Protein AF-A0A932LD27-F1 (afdb_monomer_lite)

Radius of gyration: 17.64 Å; chains: 1; bounding box: 53×22×50 Å

pLDDT: mean 73.58, std 20.47, range [30.72, 97.44]

Secondary structure (DSSP, 8-state):
-----S-------TT--TTS-TT-EEEEEEEPP--GGG-TT-SEEEEEEEE-SSTTS-EEEEEEESSSSSEEEEEEEEEE---B-S--EEEEETTTTEEEEEEEEEEE-PPTT---TTSS-PPPTTS----SSPEEEEEEEEEES-SS--

Sequence (150 aa):
MQDQGGEKLPRNTVLFRPDSPRSLMGDTPQIVEVPERDRRGYRYHLLYLGTGPDGGFRGIRLIGSKDGIHWDTASDTRLAAIGSDHHNTVAYDPQRDEYVMFLRSKHIYLAPGQKGATGEIELGPGGERLNTGQSRRGVSRMSSKELWTE

Structure (mmCIF, N/CA/C/O backbone):
data_AF-A0A932LD27-F1
#
_entry.id   AF-A0A932LD27-F1
#
loop_
_atom_site.group_PDB
_atom_site.id
_atom_site.type_symbol
_atom_site.label_atom_id
_atom_site.label_alt_id
_atom_site.label_comp_id
_atom_site.label_asym_id
_atom_site.label_entity_id
_atom_site.label_seq_id
_atom_site.pdbx_PDB_ins_code
_atom_site.Cartn_x
_atom_site.Cartn_y
_atom_site.Cartn_z
_atom_site.occupancy
_atom_site.B_iso_or_equiv
_atom_site.auth_seq_id
_atom_site.auth_comp_id
_atom_site.auth_asym_id
_atom_site.auth_atom_id
_atom_site.pdbx_PDB_model_num
ATOM 1 N N . MET A 1 1 ? 31.892 -0.619 -3.353 1.00 45.28 1 MET A N 1
ATOM 2 C CA . MET A 1 1 ? 32.573 -0.752 -2.051 1.00 45.28 1 MET A CA 1
ATOM 3 C C . MET A 1 1 ? 32.834 0.651 -1.541 1.00 45.28 1 MET A C 1
ATOM 5 O O . MET A 1 1 ? 33.517 1.386 -2.232 1.00 45.28 1 MET A O 1
ATOM 9 N N . GLN A 1 2 ? 32.232 1.032 -0.417 1.00 30.72 2 GLN A N 1
ATOM 10 C CA . GLN A 1 2 ? 32.778 2.040 0.491 1.00 30.72 2 GLN A CA 1
ATOM 11 C C . GLN A 1 2 ? 32.364 1.603 1.891 1.00 30.72 2 GLN A C 1
ATOM 13 O O . GLN A 1 2 ? 31.179 1.458 2.195 1.00 30.72 2 GLN A O 1
ATOM 18 N N . ASP A 1 3 ? 33.400 1.246 2.631 1.00 45.59 3 ASP A N 1
ATOM 19 C CA . ASP A 1 3 ? 33.411 0.775 3.998 1.00 45.59 3 ASP A CA 1
ATOM 20 C C . ASP A 1 3 ? 33.564 2.014 4.882 1.00 45.59 3 ASP A C 1
ATOM 22 O O . ASP A 1 3 ? 34.474 2.818 4.673 1.00 45.59 3 ASP A O 1
ATOM 26 N N . GLN A 1 4 ? 32.632 2.214 5.805 1.00 42.34 4 GLN A N 1
ATOM 27 C CA . GLN A 1 4 ? 32.781 3.188 6.877 1.00 42.34 4 GLN A CA 1
ATOM 28 C C . GLN A 1 4 ? 32.493 2.458 8.187 1.00 42.34 4 GLN A C 1
ATOM 30 O O . GLN A 1 4 ? 31.355 2.377 8.634 1.00 42.34 4 GLN A O 1
ATOM 35 N N . GLY A 1 5 ? 33.554 1.902 8.772 1.00 43.31 5 GLY A N 1
ATOM 36 C CA . GLY A 1 5 ? 33.745 1.952 10.219 1.00 43.31 5 GLY A CA 1
ATOM 37 C C . GLY A 1 5 ? 32.920 1.015 11.095 1.00 43.31 5 GLY A C 1
ATOM 38 O O . GLY A 1 5 ? 32.619 1.411 12.210 1.00 43.31 5 GLY A O 1
ATOM 39 N N . GLY A 1 6 ? 32.588 -0.204 10.657 1.00 48.94 6 GLY A N 1
ATOM 40 C CA . GLY A 1 6 ? 32.241 -1.316 11.565 1.00 48.94 6 GLY A CA 1
ATOM 41 C C . GLY A 1 6 ? 30.960 -1.195 12.412 1.00 48.94 6 GLY A C 1
ATOM 42 O O . GLY A 1 6 ? 30.501 -2.203 12.944 1.00 48.94 6 GLY A O 1
ATOM 43 N N . GLU A 1 7 ? 30.325 -0.029 12.494 1.00 39.12 7 GLU A N 1
ATOM 44 C CA . GLU A 1 7 ? 29.000 0.143 13.078 1.00 39.12 7 GLU A CA 1
ATOM 45 C C . GLU A 1 7 ? 27.930 -0.019 11.998 1.00 39.12 7 GLU A C 1
ATOM 47 O O . GLU A 1 7 ? 27.845 0.738 11.026 1.00 39.12 7 GLU A O 1
ATOM 52 N N . LYS A 1 8 ? 27.057 -1.016 12.178 1.00 44.84 8 LYS A N 1
ATOM 53 C CA . LYS A 1 8 ? 25.801 -1.099 11.430 1.00 44.84 8 LYS A CA 1
ATOM 54 C C . LYS A 1 8 ? 24.886 0.028 11.904 1.00 44.84 8 LYS A C 1
ATOM 56 O O . LYS A 1 8 ? 24.067 -0.167 12.795 1.00 44.84 8 LYS A O 1
ATOM 61 N N . LEU A 1 9 ? 25.014 1.201 11.291 1.00 38.50 9 LEU A N 1
ATOM 62 C CA . LEU A 1 9 ? 24.031 2.265 11.456 1.00 38.50 9 LEU A CA 1
ATOM 63 C C . LEU A 1 9 ? 22.662 1.754 10.969 1.00 38.50 9 LEU A C 1
ATOM 65 O O . LEU A 1 9 ? 22.583 1.235 9.846 1.00 38.50 9 LEU A O 1
ATOM 69 N N . PRO A 1 10 ? 21.582 1.890 11.760 1.00 36.53 10 PRO A N 1
ATOM 70 C CA . PRO A 1 10 ? 20.244 1.555 11.305 1.00 36.53 10 PRO A CA 1
ATOM 71 C C . PRO A 1 10 ? 19.867 2.526 10.187 1.00 36.53 10 PRO A C 1
ATOM 73 O O . PRO A 1 10 ? 19.602 3.708 10.404 1.00 36.53 10 PRO A O 1
ATOM 76 N N . ARG A 1 11 ? 19.890 2.035 8.949 1.00 41.88 11 ARG A N 1
ATOM 77 C CA . ARG A 1 11 ? 19.375 2.790 7.811 1.00 41.88 11 ARG A CA 1
ATOM 78 C C . ARG A 1 11 ? 17.863 2.679 7.861 1.00 41.88 11 ARG A C 1
ATOM 80 O O . ARG A 1 11 ? 17.315 1.604 7.651 1.00 41.88 11 ARG A O 1
ATOM 87 N N . ASN A 1 12 ? 17.216 3.797 8.163 1.00 42.94 12 ASN A N 1
ATOM 88 C CA . ASN A 1 12 ? 15.773 3.918 8.343 1.00 42.94 12 ASN A CA 1
ATOM 89 C C . ASN A 1 12 ? 15.032 3.928 6.989 1.00 42.94 12 ASN A C 1
ATOM 91 O O . ASN A 1 12 ? 14.218 4.802 6.701 1.00 42.94 12 ASN A O 1
ATOM 95 N N . THR A 1 13 ? 15.395 3.002 6.101 1.00 52.69 13 THR A N 1
ATOM 96 C CA . THR A 1 13 ? 14.758 2.814 4.801 1.00 52.69 13 THR A CA 1
ATOM 97 C C . THR A 1 13 ? 14.040 1.478 4.845 1.00 52.69 13 THR A C 1
ATOM 99 O O . THR A 1 13 ? 14.644 0.448 5.123 1.00 52.69 13 THR A O 1
ATOM 102 N N . VAL A 1 14 ? 12.742 1.533 4.571 1.00 55.88 14 VAL A N 1
ATOM 103 C CA . VAL A 1 14 ? 11.686 0.534 4.813 1.00 55.88 14 VAL A CA 1
ATOM 104 C C . VAL A 1 14 ? 12.013 -0.886 4.326 1.00 55.88 14 VAL A C 1
ATOM 106 O O . VAL A 1 14 ? 11.392 -1.844 4.769 1.00 55.88 14 VAL A O 1
ATOM 109 N N . LEU A 1 15 ? 13.004 -1.063 3.450 1.00 59.75 15 LEU A N 1
ATOM 110 C CA . LEU A 1 15 ? 13.322 -2.342 2.822 1.00 59.75 15 LEU A CA 1
ATOM 111 C C . LEU A 1 15 ? 14.826 -2.551 2.652 1.00 59.75 15 LEU A C 1
ATOM 113 O O . LEU A 1 15 ? 15.334 -2.652 1.540 1.00 59.75 15 LEU A O 1
ATOM 117 N N . PHE A 1 16 ? 15.551 -2.684 3.757 1.00 53.00 16 PHE A N 1
ATOM 118 C CA . PHE A 1 16 ? 16.718 -3.561 3.746 1.00 53.00 16 PHE A CA 1
ATOM 119 C C . PHE A 1 16 ? 16.341 -4.860 4.454 1.00 53.00 16 PHE A C 1
ATOM 121 O O . PHE A 1 16 ? 16.382 -4.933 5.681 1.00 53.00 16 PHE A O 1
ATOM 128 N N . ARG A 1 17 ? 15.959 -5.891 3.690 1.00 57.38 17 ARG A N 1
ATOM 129 C CA . ARG A 1 17 ? 15.960 -7.253 4.236 1.00 57.38 17 ARG A CA 1
ATOM 130 C C . ARG A 1 17 ? 17.391 -7.792 4.109 1.00 57.38 17 ARG A C 1
ATOM 132 O O . ARG A 1 17 ? 17.994 -7.579 3.057 1.00 57.38 17 ARG A O 1
ATOM 139 N N . PRO A 1 18 ? 17.969 -8.437 5.135 1.00 50.03 18 PRO A N 1
ATOM 140 C CA . PRO A 1 18 ? 19.343 -8.949 5.075 1.00 50.03 18 PRO A CA 1
ATOM 141 C C . PRO A 1 18 ? 19.609 -9.900 3.897 1.00 50.03 18 PRO A C 1
ATOM 143 O O . PRO A 1 18 ? 20.743 -10.006 3.436 1.00 50.03 18 PRO A O 1
ATOM 146 N N . ASP A 1 19 ? 18.561 -10.572 3.430 1.00 55.19 19 ASP A N 1
ATOM 147 C CA . ASP A 1 19 ? 18.500 -11.508 2.307 1.00 55.19 19 ASP A CA 1
ATOM 148 C C . ASP A 1 19 ? 18.066 -10.858 0.980 1.00 55.19 19 ASP A C 1
ATOM 150 O O . ASP A 1 19 ? 18.247 -11.447 -0.086 1.00 55.19 19 ASP A O 1
ATOM 154 N N . SER A 1 20 ? 17.528 -9.636 1.013 1.00 55.12 20 SER A N 1
ATOM 155 C CA . SER A 1 20 ? 17.117 -8.923 -0.194 1.00 55.12 20 SER A CA 1
ATOM 156 C C . SER A 1 20 ? 18.336 -8.404 -0.959 1.00 55.12 20 SER A C 1
ATOM 158 O O . SER A 1 20 ? 19.202 -7.742 -0.374 1.00 55.12 20 SER A O 1
ATOM 160 N N . PRO A 1 21 ? 18.407 -8.608 -2.288 1.00 57.59 21 PRO A N 1
ATOM 161 C CA . PRO A 1 21 ? 19.443 -7.974 -3.085 1.00 57.59 21 PRO A CA 1
ATOM 162 C C . PRO A 1 21 ? 19.345 -6.452 -2.926 1.00 57.59 21 PRO A C 1
ATOM 164 O O . PRO A 1 21 ? 18.251 -5.890 -2.900 1.00 57.59 21 PRO A O 1
ATOM 167 N N . ARG A 1 22 ? 20.500 -5.770 -2.855 1.00 57.34 22 ARG A N 1
ATOM 168 C CA . ARG A 1 22 ? 20.608 -4.298 -2.695 1.00 57.34 22 ARG A CA 1
ATOM 169 C C . ARG A 1 22 ? 19.779 -3.485 -3.693 1.00 57.34 22 ARG A C 1
ATOM 171 O O . ARG A 1 22 ? 19.589 -2.294 -3.493 1.00 57.34 22 ARG A O 1
ATOM 178 N N . SER A 1 23 ? 19.369 -4.110 -4.788 1.00 55.09 23 SER A N 1
ATOM 179 C CA . SER A 1 23 ? 18.559 -3.526 -5.844 1.00 55.09 23 SER A CA 1
ATOM 180 C C . SER A 1 23 ? 17.069 -3.427 -5.509 1.00 55.09 23 SER A C 1
ATOM 182 O O . SER A 1 23 ? 16.333 -2.874 -6.319 1.00 55.09 23 SER A O 1
ATOM 184 N N . LEU A 1 24 ? 16.611 -3.991 -4.385 1.00 63.62 24 LEU A N 1
ATOM 185 C CA . LEU A 1 24 ? 15.249 -3.792 -3.897 1.00 63.62 24 LEU A CA 1
ATOM 186 C C . LEU A 1 24 ? 15.172 -2.494 -3.099 1.00 63.62 24 LEU A C 1
ATOM 188 O O . LEU A 1 24 ? 15.895 -2.330 -2.118 1.00 63.62 24 LEU A O 1
ATOM 192 N N . MET A 1 25 ? 14.300 -1.580 -3.514 1.00 67.31 25 MET A N 1
ATOM 193 C CA . MET A 1 25 ? 14.086 -0.312 -2.817 1.00 67.31 25 MET A CA 1
ATOM 194 C C . MET A 1 25 ? 12.595 -0.085 -2.578 1.00 67.31 25 MET A C 1
ATOM 196 O O . MET A 1 25 ? 11.755 -0.477 -3.390 1.00 67.31 25 MET A O 1
ATOM 200 N N . GLY A 1 26 ? 12.286 0.527 -1.436 1.00 73.31 26 GLY A N 1
ATOM 201 C CA . GLY A 1 26 ? 10.965 1.058 -1.130 1.00 73.31 26 GLY A CA 1
ATOM 202 C C . GLY A 1 26 ? 10.980 2.567 -1.300 1.00 73.31 26 GLY A C 1
ATOM 203 O O . GLY A 1 26 ? 11.700 3.245 -0.569 1.00 73.31 26 GLY A O 1
ATOM 204 N N . ASP A 1 27 ? 10.191 3.073 -2.240 1.00 79.88 27 ASP A N 1
ATOM 205 C CA . ASP A 1 27 ? 10.041 4.503 -2.505 1.00 79.88 27 ASP A CA 1
ATOM 206 C C . ASP A 1 27 ? 8.632 4.990 -2.157 1.00 79.88 27 ASP A C 1
ATOM 208 O O . ASP A 1 27 ? 7.718 4.208 -1.904 1.00 79.88 27 ASP A O 1
ATOM 212 N N . THR A 1 28 ? 8.447 6.310 -2.156 1.00 86.00 28 THR A N 1
ATOM 213 C CA . THR A 1 28 ? 7.135 6.962 -1.997 1.00 86.00 28 THR A CA 1
ATOM 214 C C . THR A 1 28 ? 6.337 6.497 -0.765 1.00 86.00 28 THR A C 1
ATOM 216 O O . THR A 1 28 ? 5.214 6.018 -0.923 1.00 86.00 28 THR A O 1
ATOM 219 N N . PRO A 1 29 ? 6.904 6.603 0.451 1.00 89.94 29 PRO A N 1
ATOM 220 C CA . 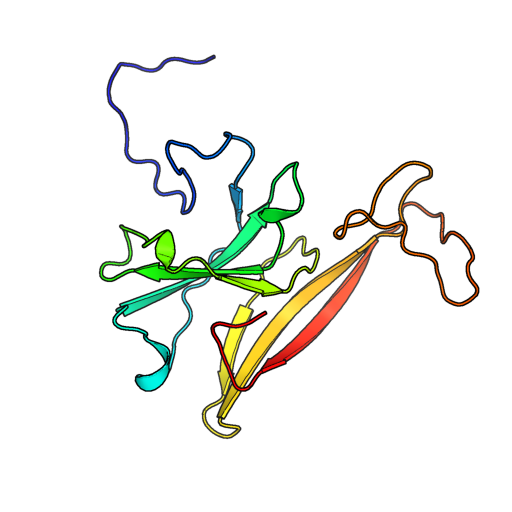PRO A 1 29 ? 6.255 6.124 1.666 1.00 89.94 29 PRO A CA 1
ATOM 221 C C . PRO A 1 29 ? 5.042 6.981 2.048 1.00 89.94 29 PRO A C 1
ATOM 223 O O . PRO A 1 29 ? 5.155 8.205 2.119 1.00 89.94 29 PRO A O 1
ATOM 226 N N . GLN A 1 30 ? 3.923 6.348 2.390 1.00 93.25 30 GLN A N 1
ATOM 227 C CA . GLN A 1 30 ? 2.754 6.999 2.985 1.00 93.25 30 GLN A CA 1
ATOM 228 C C . GLN A 1 30 ? 2.218 6.142 4.137 1.00 93.25 30 GLN A C 1
ATOM 230 O O . GLN A 1 30 ? 1.931 4.963 3.948 1.00 93.25 30 GLN A O 1
ATOM 235 N N . ILE A 1 31 ? 2.048 6.727 5.327 1.00 94.94 31 ILE A N 1
ATOM 236 C CA . ILE A 1 31 ? 1.285 6.070 6.396 1.00 94.94 31 ILE A CA 1
ATOM 237 C C . ILE A 1 31 ? -0.200 6.113 6.034 1.00 94.94 31 ILE A C 1
ATOM 239 O O . ILE A 1 31 ? -0.734 7.178 5.723 1.00 94.94 31 ILE A O 1
ATOM 243 N N . VAL A 1 32 ? -0.851 4.955 6.068 1.00 95.69 32 VAL A N 1
ATOM 244 C CA . VAL A 1 32 ? -2.267 4.781 5.747 1.00 95.69 32 VAL A CA 1
ATOM 245 C C . VAL A 1 32 ? -3.049 4.633 7.042 1.00 95.69 32 VAL A C 1
ATOM 247 O O . VAL A 1 32 ? -2.755 3.769 7.867 1.00 95.69 32 VAL A O 1
ATOM 250 N N . GLU A 1 33 ? -4.069 5.465 7.216 1.00 95.31 33 GLU A N 1
ATOM 251 C CA . GLU A 1 33 ? -5.044 5.274 8.283 1.00 95.31 33 GLU A CA 1
ATOM 252 C C . GLU A 1 33 ? -6.046 4.199 7.870 1.00 95.31 33 GLU A C 1
ATOM 254 O O . GLU A 1 33 ? -6.642 4.261 6.791 1.00 95.31 33 GLU A O 1
ATOM 259 N N . VAL A 1 34 ? -6.223 3.200 8.733 1.00 95.88 34 VAL A N 1
ATOM 260 C CA . VAL A 1 34 ? -7.094 2.056 8.466 1.00 95.88 34 VAL A CA 1
ATOM 261 C C . VAL A 1 34 ? -8.115 1.881 9.597 1.00 95.88 34 VAL A C 1
ATOM 263 O O . VAL A 1 34 ? -7.774 2.090 10.771 1.00 95.88 34 VAL A O 1
ATOM 266 N N . PRO A 1 35 ? -9.363 1.485 9.283 1.00 96.56 35 PRO A N 1
ATOM 267 C CA . PRO A 1 35 ? -10.345 1.107 10.293 1.00 96.56 35 PRO A CA 1
ATOM 268 C C . PRO A 1 35 ? -9.862 -0.105 11.104 1.00 96.56 35 PRO A C 1
ATOM 270 O O . PRO A 1 35 ? -9.063 -0.914 10.635 1.00 96.56 35 PRO A O 1
ATOM 273 N N . GLU A 1 36 ? -10.376 -0.247 12.330 1.00 95.50 36 GLU A N 1
ATOM 274 C CA . GLU A 1 36 ? -9.917 -1.252 13.306 1.00 95.50 36 GLU A CA 1
ATOM 275 C C . GLU A 1 36 ? -9.871 -2.677 12.732 1.00 95.50 36 GLU A C 1
ATOM 277 O O . GLU A 1 36 ? -8.892 -3.396 12.921 1.00 95.50 36 GLU A O 1
ATOM 282 N N . ARG A 1 37 ? -10.906 -3.058 11.973 1.00 95.56 37 ARG A N 1
ATOM 283 C CA . ARG A 1 37 ? -11.055 -4.394 11.371 1.00 95.56 37 ARG A CA 1
ATOM 284 C C . ARG A 1 37 ? -9.916 -4.763 10.411 1.00 95.56 37 ARG A C 1
ATOM 286 O O . ARG A 1 37 ? -9.581 -5.935 10.290 1.00 95.56 37 ARG A O 1
ATOM 293 N N . ASP A 1 38 ? -9.290 -3.767 9.786 1.00 96.69 38 ASP A N 1
ATOM 294 C CA . ASP A 1 38 ? -8.267 -3.950 8.753 1.00 96.69 38 ASP A CA 1
ATOM 295 C C . ASP A 1 38 ? -6.844 -3.760 9.302 1.00 96.69 38 ASP A C 1
ATOM 297 O O . ASP A 1 38 ? -5.856 -3.903 8.577 1.00 96.69 38 ASP A O 1
ATOM 301 N N . ARG A 1 39 ? -6.696 -3.500 10.611 1.00 96.06 39 ARG A N 1
ATOM 302 C CA . ARG A 1 39 ? -5.384 -3.291 11.239 1.00 96.06 39 ARG A CA 1
ATOM 303 C C . ARG A 1 39 ? -4.500 -4.530 11.251 1.00 96.06 39 ARG A C 1
ATOM 305 O O . ARG A 1 39 ? -3.282 -4.380 11.276 1.00 96.06 39 ARG A O 1
ATOM 312 N N . ARG A 1 40 ? -5.083 -5.737 11.272 1.00 96.00 40 ARG A N 1
ATOM 313 C CA . ARG A 1 40 ? -4.366 -7.022 11.440 1.00 96.00 40 ARG A CA 1
ATOM 314 C C . ARG A 1 40 ? -3.407 -7.045 12.650 1.00 96.00 40 ARG A C 1
ATOM 316 O O . ARG A 1 40 ? -2.395 -7.734 12.638 1.00 96.00 40 ARG A O 1
ATOM 323 N N . GLY A 1 41 ? -3.716 -6.284 13.705 1.00 96.62 41 GLY A N 1
ATOM 324 C CA . GLY A 1 41 ? -2.874 -6.171 14.905 1.00 96.62 41 GLY A CA 1
ATOM 325 C C . GLY A 1 41 ? -1.680 -5.210 14.786 1.00 96.62 41 GLY A C 1
ATOM 326 O O . GLY A 1 41 ? -0.864 -5.145 15.709 1.00 96.62 41 GLY A O 1
ATOM 327 N N . TYR A 1 42 ? -1.576 -4.456 13.689 1.00 97.44 42 TYR A N 1
ATOM 328 C CA . TYR A 1 42 ? -0.579 -3.402 13.500 1.00 97.44 42 TYR A CA 1
ATOM 329 C C . TYR A 1 42 ? -1.154 -2.025 13.841 1.00 97.44 42 TYR A C 1
ATOM 331 O O . TYR A 1 42 ? -2.345 -1.766 13.667 1.00 97.44 42 TYR A O 1
ATOM 339 N N . ARG A 1 43 ? -0.288 -1.130 14.325 1.00 96.81 43 ARG A N 1
ATOM 340 C CA . ARG A 1 43 ? -0.634 0.270 14.614 1.00 96.81 43 ARG A CA 1
ATOM 341 C C . ARG A 1 43 ? -0.383 1.175 13.411 1.00 96.81 43 ARG A C 1
ATOM 343 O O . ARG A 1 43 ? -1.091 2.159 13.236 1.00 96.81 43 ARG A O 1
ATOM 350 N N . TYR A 1 44 ? 0.636 0.847 12.627 1.00 96.38 44 TYR A N 1
ATOM 351 C CA . TYR A 1 44 ? 1.082 1.616 11.479 1.00 96.38 44 TYR A CA 1
ATOM 352 C C . TYR A 1 44 ? 1.037 0.747 10.231 1.00 96.38 44 TYR A C 1
ATOM 354 O O . TYR A 1 44 ? 1.463 -0.410 10.253 1.00 96.38 44 TYR A O 1
ATOM 362 N N . HIS A 1 45 ? 0.574 1.343 9.141 1.00 96.19 45 HIS A N 1
ATOM 363 C CA . HIS A 1 45 ? 0.455 0.717 7.832 1.00 96.19 45 HIS A CA 1
ATOM 364 C C . HIS A 1 45 ? 1.163 1.620 6.851 1.00 96.19 45 HIS A C 1
ATOM 366 O O . HIS A 1 45 ? 0.814 2.791 6.738 1.00 96.19 45 HIS A O 1
ATOM 372 N N . LEU A 1 46 ? 2.177 1.105 6.177 1.00 94.00 46 LEU A N 1
ATOM 373 C CA . LEU A 1 46 ? 2.972 1.895 5.260 1.00 94.00 46 LEU A CA 1
ATOM 374 C C . LEU A 1 46 ? 2.761 1.417 3.837 1.00 94.00 46 LEU A C 1
ATOM 376 O O . LEU A 1 46 ? 3.108 0.288 3.492 1.00 94.00 46 LEU A O 1
ATOM 380 N N . LEU A 1 47 ? 2.227 2.315 3.021 1.00 93.38 47 LEU A N 1
ATOM 381 C CA . LEU A 1 47 ? 2.206 2.195 1.578 1.00 93.38 47 LEU A CA 1
ATOM 382 C C . LEU A 1 47 ? 3.567 2.609 1.027 1.00 93.38 47 LEU A C 1
ATOM 384 O O . LEU A 1 47 ? 4.123 3.624 1.450 1.00 93.38 47 LEU A O 1
ATOM 388 N N . TYR A 1 48 ? 4.088 1.860 0.066 1.00 89.75 48 TYR A N 1
ATOM 389 C CA . TYR A 1 48 ? 5.312 2.218 -0.638 1.00 89.75 48 TYR A CA 1
ATOM 390 C C . TYR A 1 48 ? 5.345 1.581 -2.038 1.00 89.75 48 TYR A C 1
ATOM 392 O O . TYR A 1 48 ? 4.597 0.651 -2.346 1.00 89.75 48 TYR A O 1
ATOM 400 N N . LEU A 1 49 ? 6.217 2.084 -2.908 1.00 86.50 49 LEU A N 1
ATOM 401 C CA . LEU A 1 49 ? 6.498 1.516 -4.224 1.00 86.50 49 LEU A CA 1
ATOM 402 C C . LEU A 1 49 ? 7.704 0.581 -4.120 1.00 86.50 49 LEU A C 1
ATOM 404 O O . LEU A 1 49 ? 8.814 1.028 -3.831 1.00 86.50 49 LEU A O 1
ATOM 408 N N . GLY A 1 50 ? 7.494 -0.707 -4.382 1.00 83.31 50 GLY A N 1
ATOM 409 C CA . GLY A 1 50 ? 8.575 -1.672 -4.541 1.00 83.31 50 GLY A CA 1
ATOM 410 C C . GLY A 1 50 ? 9.228 -1.522 -5.912 1.00 83.31 50 GLY A C 1
ATOM 411 O O . GLY A 1 50 ? 8.563 -1.642 -6.947 1.00 83.31 50 GLY A O 1
ATOM 412 N N . THR A 1 51 ? 10.539 -1.293 -5.936 1.00 74.19 51 THR A N 1
ATOM 413 C CA . THR A 1 51 ? 11.353 -1.293 -7.159 1.00 74.19 51 THR A CA 1
ATOM 414 C C . THR A 1 51 ? 12.418 -2.386 -7.080 1.00 74.19 51 THR A C 1
ATOM 416 O O . THR A 1 51 ? 12.887 -2.737 -6.001 1.00 74.19 51 THR A O 1
ATOM 419 N N . GLY A 1 52 ? 12.750 -2.998 -8.218 1.00 66.81 52 GLY A N 1
ATOM 420 C CA . GLY A 1 52 ? 13.690 -4.120 -8.280 1.00 66.81 52 GLY A CA 1
ATOM 421 C C . GLY A 1 52 ? 13.925 -4.617 -9.709 1.00 66.81 52 GLY A C 1
ATOM 422 O O . GLY A 1 52 ? 13.138 -4.286 -10.601 1.00 66.81 52 GLY A O 1
ATOM 423 N N . PRO A 1 53 ? 15.005 -5.369 -9.973 1.00 55.56 53 PRO A N 1
ATOM 424 C CA . PRO A 1 53 ? 15.313 -5.891 -11.304 1.00 55.56 53 PRO A CA 1
ATOM 425 C C . PRO A 1 53 ? 14.365 -7.032 -11.702 1.00 55.56 53 PRO A C 1
ATOM 427 O O . PRO A 1 53 ? 13.953 -7.088 -12.859 1.00 55.56 53 PRO A O 1
ATOM 430 N N . ASP A 1 54 ? 13.933 -7.842 -10.731 1.00 58.53 54 ASP A N 1
ATOM 431 C CA . ASP A 1 54 ? 13.075 -9.009 -10.937 1.00 58.53 54 ASP A CA 1
ATOM 432 C C . ASP A 1 54 ? 11.624 -8.693 -10.536 1.00 58.53 54 ASP A C 1
ATOM 434 O O . ASP A 1 54 ? 11.353 -8.125 -9.474 1.00 58.53 54 ASP A O 1
ATOM 438 N N . GLY A 1 55 ? 10.667 -9.024 -11.406 1.00 57.59 55 GLY A N 1
ATOM 439 C CA . GLY A 1 55 ? 9.280 -8.539 -11.339 1.00 57.59 55 GLY A CA 1
ATOM 440 C C . GLY A 1 55 ? 8.483 -8.903 -10.077 1.00 57.59 55 GLY A C 1
ATOM 441 O O . GLY A 1 55 ? 7.470 -8.264 -9.810 1.00 57.59 55 GLY A O 1
ATOM 442 N N . GLY A 1 56 ? 8.931 -9.869 -9.267 1.00 67.19 56 GLY A N 1
ATOM 443 C CA . GLY A 1 56 ? 8.194 -10.338 -8.083 1.00 67.19 56 GLY A CA 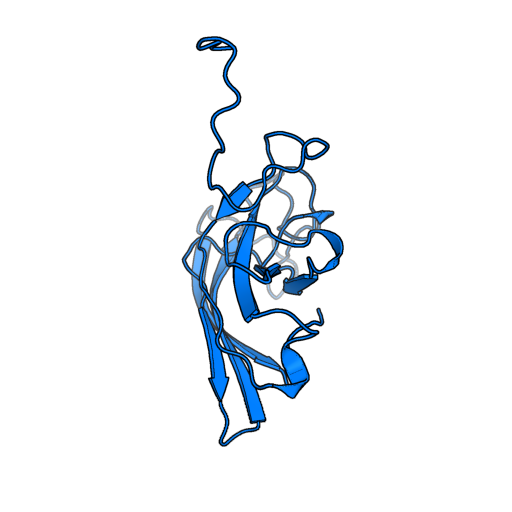1
ATOM 444 C C . GLY A 1 56 ? 8.053 -9.300 -6.961 1.00 67.19 56 GLY A C 1
ATOM 445 O O . GLY A 1 56 ? 7.051 -9.286 -6.247 1.00 67.19 56 GLY A O 1
ATOM 446 N N . PHE A 1 57 ? 9.020 -8.388 -6.822 1.00 74.00 57 PHE A N 1
ATOM 447 C CA . PHE A 1 57 ? 8.969 -7.338 -5.797 1.00 74.00 57 PHE A CA 1
ATOM 448 C C . PHE A 1 57 ? 8.319 -6.037 -6.283 1.00 74.00 57 PHE A C 1
ATOM 450 O O . PHE A 1 57 ? 7.948 -5.189 -5.473 1.00 74.00 57 PHE A O 1
ATOM 457 N N . ARG A 1 58 ? 8.155 -5.872 -7.599 1.00 78.69 58 ARG A N 1
ATOM 458 C CA . ARG A 1 58 ? 7.633 -4.635 -8.186 1.00 78.69 58 ARG A CA 1
ATOM 459 C C . ARG A 1 58 ? 6.158 -4.420 -7.863 1.00 78.69 58 ARG A C 1
ATOM 461 O O . ARG A 1 58 ? 5.378 -5.372 -7.837 1.00 78.69 58 ARG A O 1
ATOM 468 N N . GLY A 1 59 ? 5.788 -3.153 -7.706 1.00 83.75 59 GLY A N 1
ATOM 469 C CA . GLY A 1 59 ? 4.399 -2.711 -7.586 1.00 83.75 59 GLY A CA 1
ATOM 470 C C . GLY A 1 59 ? 4.152 -1.853 -6.354 1.00 83.75 59 GLY A C 1
ATOM 471 O O . GLY A 1 59 ? 5.071 -1.549 -5.593 1.00 83.75 59 GLY A O 1
ATOM 472 N N . ILE A 1 60 ? 2.896 -1.461 -6.167 1.00 89.06 60 ILE A N 1
ATOM 473 C CA . ILE A 1 60 ? 2.446 -0.758 -4.965 1.00 89.06 60 ILE A CA 1
ATOM 474 C C . ILE A 1 60 ? 2.256 -1.785 -3.857 1.00 89.06 60 ILE A C 1
ATOM 476 O O . ILE A 1 60 ? 1.624 -2.820 -4.078 1.00 89.06 60 ILE A O 1
ATOM 480 N N . ARG A 1 61 ? 2.823 -1.525 -2.683 1.00 91.38 61 ARG A N 1
ATOM 481 C CA . ARG A 1 61 ? 2.886 -2.483 -1.578 1.00 91.38 61 ARG A CA 1
ATOM 482 C C . ARG A 1 61 ? 2.473 -1.843 -0.265 1.00 91.38 61 ARG A C 1
ATOM 484 O O . ARG A 1 61 ? 2.578 -0.629 -0.102 1.00 91.38 61 ARG A O 1
ATOM 491 N N . LEU A 1 62 ? 2.031 -2.686 0.657 1.00 93.75 62 LEU A N 1
ATOM 492 C CA . LEU A 1 62 ? 1.628 -2.329 2.008 1.00 93.75 62 LEU A CA 1
ATOM 493 C C . LEU A 1 62 ? 2.338 -3.231 3.015 1.00 93.75 62 LEU A C 1
ATOM 495 O O . LEU A 1 62 ? 2.447 -4.439 2.800 1.00 93.75 62 LEU A O 1
ATOM 499 N N . ILE A 1 63 ? 2.801 -2.653 4.120 1.00 93.06 63 ILE A N 1
ATOM 500 C CA . ILE A 1 63 ? 3.453 -3.385 5.209 1.00 93.06 63 ILE A CA 1
ATOM 501 C C . ILE A 1 63 ? 3.029 -2.831 6.573 1.00 93.06 63 ILE A C 1
ATOM 503 O O . ILE A 1 63 ? 2.792 -1.631 6.723 1.00 93.06 63 ILE A O 1
ATOM 507 N N . GLY A 1 64 ? 2.899 -3.711 7.566 1.00 94.50 64 GLY A N 1
ATOM 508 C CA . GLY A 1 64 ? 2.470 -3.385 8.924 1.00 94.50 64 GLY A CA 1
ATOM 509 C C . GLY A 1 64 ? 3.628 -3.200 9.908 1.00 94.50 64 GLY A C 1
ATOM 510 O O . GLY A 1 64 ? 4.669 -3.850 9.810 1.00 94.50 64 GLY A O 1
ATOM 511 N N . SER A 1 65 ? 3.434 -2.328 10.897 1.00 94.12 65 SER A N 1
ATOM 512 C CA . SER A 1 65 ? 4.324 -2.154 12.049 1.00 94.12 65 SER A CA 1
ATOM 513 C C . SER A 1 65 ? 3.535 -1.859 13.326 1.00 94.12 65 SER A C 1
ATOM 515 O O . SER A 1 65 ? 2.455 -1.264 13.308 1.00 94.12 65 SER A O 1
ATOM 517 N N . LYS A 1 66 ? 4.076 -2.276 14.474 1.00 95.62 66 LYS A N 1
ATOM 518 C CA . LYS A 1 66 ? 3.513 -1.952 15.796 1.00 95.62 66 LYS A CA 1
ATOM 519 C C . LYS A 1 66 ? 4.042 -0.628 16.357 1.00 95.62 66 LYS A C 1
ATOM 521 O O . LYS A 1 66 ? 3.341 0.011 17.138 1.00 95.62 66 LYS A O 1
ATOM 526 N N . ASP A 1 67 ? 5.238 -0.208 15.951 1.00 92.75 67 ASP A N 1
ATOM 527 C CA . ASP A 1 67 ? 5.959 0.939 16.521 1.00 92.75 67 ASP A CA 1
ATOM 528 C C . ASP A 1 67 ? 6.381 2.000 15.489 1.00 92.75 67 ASP A C 1
ATOM 530 O O . ASP A 1 6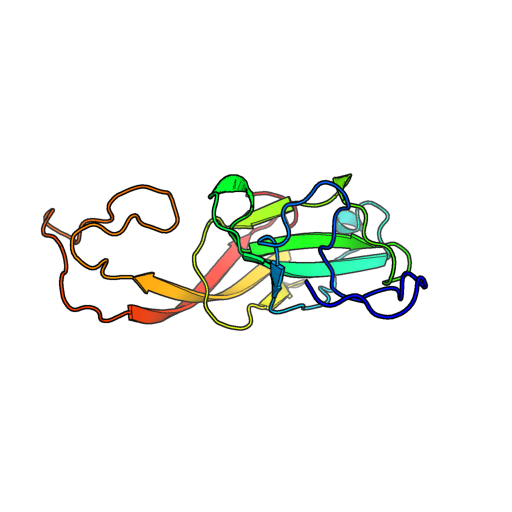7 ? 6.846 3.070 15.873 1.00 92.75 67 ASP A O 1
ATOM 534 N N . GLY A 1 68 ? 6.184 1.734 14.195 1.00 88.50 68 GLY A N 1
ATOM 535 C CA . GLY A 1 68 ? 6.526 2.640 13.098 1.00 88.50 68 GLY A CA 1
ATOM 536 C C . GLY A 1 68 ? 8.010 2.622 12.721 1.00 88.50 68 GLY A C 1
ATOM 537 O O . GLY A 1 68 ? 8.425 3.410 11.874 1.00 88.50 68 GLY A O 1
ATOM 538 N N . ILE A 1 69 ? 8.803 1.738 13.333 1.00 84.88 69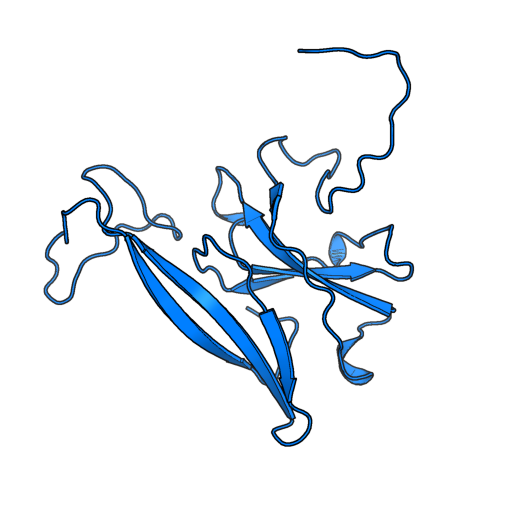 ILE A N 1
ATOM 539 C CA . ILE A 1 69 ? 10.248 1.599 13.107 1.00 84.88 69 ILE A CA 1
ATOM 540 C C . ILE A 1 69 ? 10.554 0.192 12.584 1.00 84.88 69 ILE A C 1
ATOM 542 O O . ILE A 1 69 ? 11.243 0.039 11.575 1.00 84.88 69 ILE A O 1
ATOM 546 N N . HIS A 1 70 ? 10.009 -0.837 13.234 1.00 83.69 70 HIS A N 1
ATOM 547 C CA . HIS A 1 70 ? 10.193 -2.235 12.862 1.00 83.69 70 HIS A CA 1
ATOM 548 C C . HIS A 1 70 ? 8.997 -2.720 12.044 1.00 83.69 70 HIS A C 1
ATOM 550 O O . HIS A 1 70 ? 7.875 -2.822 12.550 1.00 83.69 70 HIS A O 1
ATOM 556 N N . TRP A 1 71 ? 9.238 -3.015 10.771 1.00 87.38 71 TRP A N 1
ATOM 557 C CA . TRP A 1 71 ? 8.215 -3.458 9.827 1.00 87.38 71 TRP A CA 1
ATOM 558 C C . TRP A 1 71 ? 8.193 -4.982 9.729 1.00 87.38 71 TRP A C 1
ATOM 560 O O . TRP A 1 71 ? 9.237 -5.618 9.583 1.00 87.38 71 TRP A O 1
ATOM 570 N N . ASP A 1 72 ? 7.001 -5.568 9.815 1.00 88.69 72 ASP A N 1
ATOM 571 C CA . ASP A 1 72 ? 6.814 -7.014 9.763 1.00 88.69 72 ASP A CA 1
ATOM 572 C C . ASP A 1 72 ? 6.822 -7.497 8.311 1.00 88.69 72 ASP A C 1
ATOM 574 O O . ASP A 1 72 ? 5.851 -7.322 7.571 1.00 88.69 72 ASP A O 1
ATOM 578 N N . THR A 1 73 ? 7.920 -8.122 7.894 1.00 84.38 73 THR A N 1
ATOM 579 C CA . THR A 1 73 ? 8.101 -8.593 6.517 1.00 84.38 73 THR A CA 1
ATOM 580 C C . THR A 1 73 ? 7.104 -9.672 6.107 1.00 84.38 73 THR A C 1
ATOM 582 O O . THR A 1 73 ? 6.842 -9.799 4.913 1.00 84.38 73 THR A O 1
ATOM 585 N N . ALA A 1 74 ? 6.516 -10.412 7.053 1.00 87.00 74 ALA A N 1
ATOM 586 C CA . ALA A 1 74 ? 5.480 -11.400 6.755 1.00 87.00 74 ALA A CA 1
ATOM 587 C C . ALA A 1 74 ? 4.130 -10.749 6.403 1.00 87.00 74 ALA A C 1
ATOM 589 O O . ALA A 1 74 ? 3.288 -11.387 5.776 1.00 87.00 74 ALA A O 1
ATOM 590 N N . SER A 1 75 ? 3.929 -9.480 6.776 1.00 90.94 75 SER A N 1
ATOM 591 C CA . SER A 1 75 ? 2.729 -8.708 6.422 1.00 90.94 75 SER A CA 1
ATOM 592 C C . SER A 1 75 ? 2.806 -8.048 5.042 1.00 90.94 75 SER A C 1
ATOM 594 O O . SER A 1 75 ? 1.817 -7.501 4.558 1.00 90.94 75 SER A O 1
ATOM 596 N N . ASP A 1 76 ? 3.975 -8.083 4.403 1.00 89.88 76 ASP A N 1
ATOM 597 C CA . ASP A 1 76 ? 4.236 -7.396 3.147 1.00 89.88 76 ASP A CA 1
ATOM 598 C C . ASP A 1 76 ? 3.340 -7.906 2.011 1.00 89.88 76 ASP A C 1
ATOM 600 O O . ASP A 1 76 ? 3.457 -9.045 1.558 1.00 89.88 76 ASP A O 1
ATOM 604 N N . THR A 1 77 ? 2.451 -7.040 1.532 1.00 91.56 77 THR A N 1
ATOM 605 C CA . THR A 1 77 ? 1.423 -7.387 0.548 1.00 91.56 77 THR A CA 1
ATOM 606 C C . THR A 1 77 ? 1.541 -6.480 -0.671 1.00 91.56 77 THR A C 1
ATOM 608 O O . THR A 1 77 ? 1.643 -5.261 -0.534 1.00 91.56 77 THR A O 1
ATOM 611 N N . ARG A 1 78 ? 1.520 -7.056 -1.879 1.00 90.75 78 ARG A N 1
ATOM 612 C CA . ARG A 1 78 ? 1.411 -6.283 -3.125 1.00 90.75 78 ARG A CA 1
ATOM 613 C C . ARG A 1 78 ? -0.060 -5.944 -3.355 1.00 90.75 78 ARG A C 1
ATOM 615 O O . ARG A 1 78 ? -0.866 -6.853 -3.450 1.00 90.75 78 ARG A O 1
ATOM 622 N N . LEU A 1 79 ? -0.375 -4.655 -3.446 1.00 91.56 79 LEU A N 1
ATOM 623 C CA . LEU A 1 79 ? -1.733 -4.1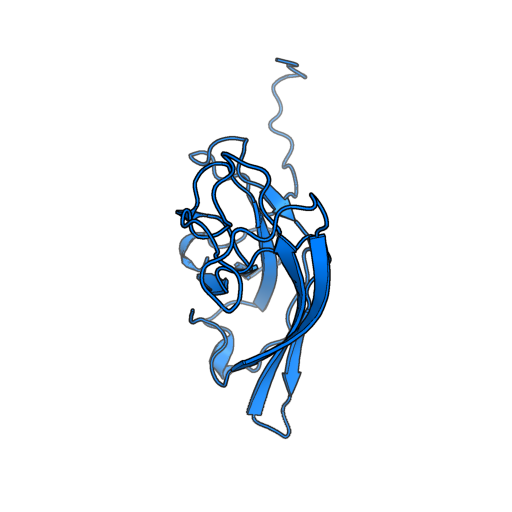60 -3.694 1.00 91.56 79 LEU A CA 1
ATOM 624 C C . LEU A 1 79 ? -2.037 -4.009 -5.184 1.00 91.56 79 LEU A C 1
ATOM 626 O O . LEU A 1 79 ? -3.185 -4.076 -5.596 1.00 91.56 79 LEU A O 1
ATOM 630 N N . ALA A 1 80 ? -1.014 -3.716 -5.990 1.00 86.81 80 ALA A N 1
ATOM 631 C CA . ALA A 1 80 ? -1.169 -3.585 -7.433 1.00 86.81 80 ALA A CA 1
ATOM 632 C C . ALA A 1 80 ? 0.163 -3.800 -8.158 1.00 86.81 80 ALA A C 1
ATOM 634 O O . ALA A 1 80 ? 1.166 -3.141 -7.855 1.00 86.81 80 ALA A O 1
ATOM 635 N N . ALA A 1 81 ? 0.158 -4.651 -9.184 1.00 85.25 81 ALA A N 1
ATOM 636 C CA . ALA A 1 81 ? 1.269 -4.840 -10.117 1.00 85.25 81 ALA A CA 1
ATOM 637 C C . ALA A 1 81 ? 1.328 -3.736 -11.194 1.00 85.25 81 ALA A C 1
ATOM 639 O O . ALA A 1 81 ? 1.397 -4.012 -12.390 1.00 85.25 81 ALA A O 1
ATOM 640 N N . ILE A 1 82 ? 1.297 -2.466 -10.777 1.00 76.88 82 ILE A N 1
ATOM 641 C CA . ILE A 1 82 ? 1.327 -1.311 -11.681 1.00 76.88 82 ILE A CA 1
ATOM 642 C C . ILE A 1 82 ? 2.649 -0.550 -11.587 1.00 76.88 82 ILE A C 1
ATOM 644 O O . ILE A 1 82 ? 3.192 -0.314 -10.507 1.00 76.88 82 ILE A O 1
ATOM 648 N N . GLY A 1 83 ? 3.164 -0.135 -12.745 1.00 72.88 83 GLY A N 1
ATOM 649 C CA . GLY A 1 83 ? 4.269 0.811 -12.812 1.00 72.88 83 GLY A CA 1
ATOM 650 C C . GLY A 1 83 ? 3.806 2.214 -12.417 1.00 72.88 83 GLY A C 1
ATOM 651 O O . GLY A 1 83 ? 2.963 2.806 -13.093 1.00 72.88 83 GLY A O 1
ATOM 652 N N . SER A 1 84 ? 4.402 2.767 -11.363 1.00 76.00 84 SER A N 1
ATOM 653 C CA . SER A 1 84 ? 4.286 4.180 -10.991 1.00 76.00 84 SER A CA 1
ATOM 654 C C . SER A 1 84 ? 5.679 4.795 -10.890 1.00 76.00 84 SER A C 1
ATOM 656 O O . SER A 1 84 ? 6.648 4.117 -10.557 1.00 76.00 84 SER A O 1
ATOM 658 N N . ASP A 1 85 ? 5.793 6.076 -11.227 1.00 75.75 85 ASP A N 1
ATOM 659 C CA . ASP A 1 85 ? 7.024 6.865 -11.091 1.00 75.75 85 ASP A CA 1
ATOM 660 C C . ASP A 1 85 ? 6.807 8.110 -10.215 1.00 75.75 85 ASP A C 1
ATOM 662 O O . ASP A 1 85 ? 7.529 9.104 -10.331 1.00 75.75 85 ASP A O 1
ATOM 666 N N . HIS A 1 86 ? 5.766 8.090 -9.379 1.00 78.25 86 HIS A N 1
ATOM 667 C CA . HIS A 1 86 ? 5.417 9.186 -8.486 1.00 78.25 86 HIS A CA 1
ATOM 668 C C . HIS A 1 86 ? 4.867 8.695 -7.158 1.00 78.25 86 HIS A C 1
ATOM 670 O O . HIS A 1 86 ? 4.569 7.513 -6.998 1.00 78.25 86 HIS A O 1
ATOM 676 N N . HIS A 1 87 ? 4.710 9.637 -6.228 1.00 83.94 87 HIS A N 1
ATOM 677 C CA . HIS A 1 87 ? 4.042 9.382 -4.968 1.00 83.94 87 HIS A CA 1
ATOM 678 C C . HIS A 1 87 ? 2.609 8.902 -5.206 1.00 83.94 87 HIS A C 1
ATOM 680 O O . HIS A 1 87 ? 1.875 9.493 -6.000 1.00 83.94 87 HIS A O 1
ATOM 686 N N . ASN A 1 88 ? 2.249 7.814 -4.533 1.00 87.94 88 ASN A N 1
ATOM 687 C CA . ASN A 1 88 ? 0.941 7.177 -4.619 1.00 87.94 88 ASN A CA 1
ATOM 688 C C . ASN A 1 88 ? 0.269 7.341 -3.266 1.00 87.94 88 ASN A C 1
ATOM 690 O O . ASN A 1 88 ? 0.955 7.322 -2.244 1.00 87.94 88 ASN A O 1
ATOM 694 N N . THR A 1 89 ? -1.046 7.507 -3.259 1.00 92.50 89 THR A N 1
ATOM 695 C CA . THR A 1 89 ? -1.795 7.673 -2.019 1.00 92.50 89 THR A CA 1
ATOM 696 C C . THR A 1 89 ? -2.939 6.687 -1.944 1.00 92.50 89 THR A C 1
ATOM 698 O O . THR A 1 89 ? -3.620 6.445 -2.936 1.00 92.50 89 THR A O 1
ATOM 701 N N . VAL A 1 90 ? -3.161 6.137 -0.756 1.00 95.56 90 VAL A N 1
ATOM 702 C CA . VAL A 1 90 ? -4.365 5.392 -0.390 1.00 95.56 90 VAL A CA 1
ATOM 703 C C . VAL A 1 90 ? -5.058 6.135 0.742 1.00 95.56 90 VAL A C 1
ATOM 705 O O . VAL A 1 90 ? -4.408 6.617 1.674 1.00 95.56 90 VAL A O 1
ATOM 708 N N . ALA A 1 91 ? -6.380 6.225 0.655 1.00 96.19 91 ALA A N 1
ATOM 709 C CA . ALA A 1 91 ? -7.241 6.707 1.723 1.00 96.19 91 ALA A CA 1
ATOM 710 C C . ALA A 1 91 ? -8.445 5.775 1.878 1.00 96.19 91 ALA A C 1
ATOM 712 O O . ALA A 1 91 ? -8.933 5.215 0.898 1.00 96.19 91 ALA A O 1
ATOM 713 N N . TYR A 1 92 ? -8.926 5.628 3.108 1.00 97.44 92 TYR A N 1
ATOM 714 C CA . TYR A 1 92 ? -10.180 4.947 3.401 1.00 97.44 92 TYR A CA 1
ATOM 715 C C . TYR A 1 92 ? -11.338 5.957 3.378 1.00 97.44 92 TYR A C 1
ATOM 717 O O . TYR A 1 92 ? -11.295 6.966 4.081 1.00 97.44 92 TYR A O 1
ATOM 725 N N . ASP A 1 93 ? -12.363 5.699 2.567 1.00 96.88 93 A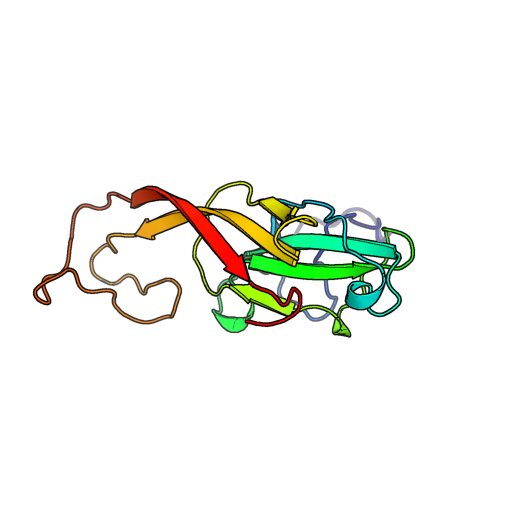SP A N 1
ATOM 726 C CA . ASP A 1 93 ? -13.628 6.436 2.538 1.00 96.88 93 ASP A CA 1
ATOM 727 C C . ASP A 1 93 ? -14.644 5.724 3.455 1.00 96.88 93 ASP A C 1
ATOM 729 O O . ASP A 1 93 ? -15.191 4.685 3.070 1.00 96.88 93 ASP A O 1
ATOM 733 N N . PRO A 1 94 ? -14.944 6.261 4.655 1.00 95.81 94 PRO A N 1
ATOM 734 C CA . PRO A 1 94 ? -15.880 5.633 5.585 1.00 95.81 94 PRO A CA 1
ATOM 735 C C . PRO A 1 94 ? -17.344 5.733 5.141 1.00 95.81 94 PRO A C 1
ATOM 737 O O . PRO A 1 94 ? -18.167 4.965 5.630 1.00 95.81 94 PRO A O 1
ATOM 740 N N . GLN A 1 95 ? -17.699 6.660 4.241 1.00 96.88 95 GLN A N 1
ATOM 741 C CA . GLN A 1 95 ? -19.074 6.778 3.739 1.00 96.88 95 GLN A CA 1
ATOM 742 C C . GLN A 1 95 ? -19.379 5.681 2.726 1.00 96.88 95 GLN A C 1
ATOM 744 O O . GLN A 1 95 ? -20.489 5.152 2.687 1.00 96.88 95 GLN A O 1
ATOM 749 N N . ARG A 1 96 ? -18.388 5.360 1.890 1.00 96.38 96 ARG A N 1
ATOM 750 C CA . ARG A 1 96 ? -18.490 4.308 0.877 1.00 96.38 96 ARG A CA 1
ATOM 751 C C . ARG A 1 96 ? -17.958 2.970 1.350 1.00 96.38 96 ARG A C 1
ATOM 753 O O . ARG A 1 96 ? -18.136 1.999 0.621 1.00 96.38 96 ARG A O 1
ATOM 760 N N . ASP A 1 97 ? -17.350 2.906 2.533 1.00 96.25 97 ASP A N 1
ATOM 761 C CA . ASP A 1 97 ? -16.728 1.702 3.082 1.00 96.25 97 ASP A CA 1
ATOM 762 C C . ASP A 1 97 ? -15.746 1.096 2.064 1.00 96.25 97 ASP A C 1
ATOM 764 O O . ASP A 1 97 ? -15.874 -0.059 1.671 1.00 96.25 97 ASP A O 1
ATOM 768 N N . GLU A 1 98 ? -14.854 1.922 1.510 1.00 97.25 98 GLU A N 1
ATOM 769 C CA . GLU A 1 98 ? -13.895 1.507 0.479 1.00 97.25 98 GLU A CA 1
ATOM 770 C C . GLU A 1 98 ? -12.552 2.220 0.628 1.00 97.25 98 GLU A C 1
ATOM 772 O O . GLU A 1 98 ? -12.461 3.338 1.128 1.00 97.25 98 GLU A O 1
ATOM 777 N N . TYR A 1 99 ? -11.499 1.586 0.139 1.00 97.31 99 TYR A N 1
ATOM 778 C CA . TYR A 1 99 ? -10.196 2.193 -0.061 1.00 97.31 99 TYR A CA 1
ATOM 779 C C . TYR A 1 99 ? -10.119 2.780 -1.459 1.00 97.31 99 TYR A C 1
ATOM 781 O O . TYR A 1 99 ? -10.504 2.136 -2.435 1.00 97.31 99 TYR A O 1
ATOM 789 N N . VAL A 1 100 ? -9.577 3.988 -1.564 1.00 96.75 100 VAL A N 1
ATOM 790 C CA . VAL A 1 100 ? -9.350 4.679 -2.829 1.00 96.75 100 VAL A CA 1
ATOM 791 C C . VAL A 1 100 ? -7.866 4.971 -2.957 1.00 96.75 100 VAL A C 1
ATOM 793 O O . VAL A 1 100 ? -7.283 5.651 -2.113 1.00 96.75 100 VAL A O 1
ATOM 796 N N . MET A 1 101 ? -7.264 4.463 -4.030 1.00 94.00 101 MET A N 1
ATOM 797 C CA . MET A 1 101 ? -5.890 4.756 -4.405 1.00 94.00 101 MET A CA 1
ATOM 798 C C . MET A 1 101 ? -5.862 5.768 -5.546 1.00 94.00 101 MET A C 1
ATOM 800 O O . MET A 1 101 ? -6.498 5.556 -6.581 1.00 94.00 101 MET A O 1
ATOM 804 N N . PHE A 1 102 ? -5.068 6.823 -5.384 1.00 91.69 102 PHE A N 1
ATOM 805 C CA . PHE A 1 102 ? -4.662 7.697 -6.476 1.00 91.69 102 PHE A CA 1
ATOM 806 C C . PHE A 1 102 ? -3.187 7.475 -6.769 1.00 91.69 102 PHE A C 1
ATOM 808 O O . PHE A 1 102 ? -2.336 7.519 -5.880 1.00 91.69 102 PHE A O 1
ATOM 815 N N . LEU A 1 103 ? -2.879 7.227 -8.035 1.00 87.38 103 LEU A N 1
ATOM 816 C CA . LEU A 1 103 ? -1.519 6.933 -8.463 1.00 87.38 103 LEU A CA 1
ATOM 817 C C . LEU A 1 103 ? -1.232 7.559 -9.821 1.00 87.38 103 LEU A C 1
ATOM 819 O O . LEU A 1 103 ? -2.136 7.758 -10.638 1.00 87.38 103 LEU A O 1
ATOM 823 N N . ARG A 1 104 ? 0.044 7.842 -10.088 1.00 83.38 104 ARG A N 1
ATOM 824 C CA . ARG A 1 104 ? 0.470 8.252 -11.427 1.00 83.38 104 ARG A CA 1
ATOM 825 C C . ARG A 1 104 ? 0.847 7.020 -12.231 1.00 83.38 104 ARG A C 1
ATOM 827 O O . ARG A 1 104 ? 2.011 6.628 -12.273 1.00 83.38 104 ARG A O 1
ATOM 834 N N . SER A 1 105 ? -0.148 6.407 -12.866 1.00 74.12 105 SER A N 1
ATOM 835 C CA . SER A 1 105 ? 0.082 5.232 -13.702 1.00 74.12 105 SER A CA 1
ATOM 836 C C . SER A 1 105 ? 0.998 5.614 -14.855 1.00 74.12 105 SER A C 1
ATOM 838 O O . SER A 1 105 ? 0.713 6.555 -15.611 1.00 74.12 105 SER A O 1
ATOM 840 N N . LYS A 1 106 ? 2.094 4.876 -14.993 1.00 71.81 106 LYS A N 1
ATOM 841 C CA . LYS A 1 106 ? 3.017 5.016 -16.107 1.00 71.81 106 LYS A CA 1
ATOM 842 C C . LYS A 1 106 ? 2.651 3.981 -17.160 1.00 71.81 106 LYS A C 1
ATOM 844 O O . LYS A 1 106 ? 2.936 2.802 -16.986 1.00 71.81 106 LYS A O 1
ATOM 849 N N . HIS A 1 107 ? 2.072 4.433 -18.266 1.00 62.50 107 HIS A N 1
ATOM 850 C CA . HIS A 1 107 ? 1.948 3.601 -19.458 1.00 62.50 107 HIS A CA 1
ATOM 851 C C . HIS A 1 107 ? 3.194 3.856 -20.313 1.00 62.50 107 HIS A C 1
ATOM 853 O O . HIS A 1 107 ? 3.411 4.972 -20.805 1.00 62.50 107 HIS A O 1
ATOM 859 N N . ILE A 1 108 ? 4.080 2.860 -20.391 1.00 55.16 108 ILE A N 1
ATOM 860 C CA . ILE A 1 108 ? 5.338 2.971 -21.132 1.00 55.16 108 ILE A CA 1
ATOM 861 C C . ILE A 1 108 ? 5.095 2.480 -22.554 1.00 55.16 108 ILE A C 1
ATOM 863 O O . ILE A 1 108 ? 4.859 1.298 -22.765 1.00 55.16 108 ILE A O 1
ATOM 867 N N . TYR A 1 109 ? 5.243 3.361 -23.540 1.00 53.00 109 TYR A N 1
ATOM 868 C CA . TYR A 1 109 ? 5.511 2.924 -24.905 1.00 53.00 109 TYR A CA 1
ATOM 869 C C . TYR A 1 109 ? 6.949 2.411 -24.956 1.00 53.00 109 TYR A C 1
ATOM 871 O O . TYR A 1 109 ? 7.901 3.196 -24.974 1.00 53.00 109 TYR A O 1
ATOM 879 N N . LEU A 1 110 ? 7.099 1.091 -24.833 1.00 46.97 110 LEU A N 1
ATOM 880 C CA . LEU A 1 110 ? 8.392 0.415 -24.751 1.00 46.97 110 LEU A CA 1
ATOM 881 C C . LEU A 1 110 ? 9.210 0.693 -26.017 1.00 46.97 110 LEU A C 1
ATOM 883 O O . LEU A 1 110 ? 8.714 0.551 -27.136 1.00 46.97 110 LEU A O 1
ATOM 887 N N . ALA A 1 111 ? 10.484 1.050 -25.845 1.00 43.47 111 ALA A N 1
ATOM 888 C CA . ALA A 1 111 ? 11.423 1.052 -26.960 1.00 43.47 111 ALA A CA 1
ATOM 889 C C . ALA A 1 111 ? 11.614 -0.389 -27.488 1.00 43.47 111 ALA A C 1
ATOM 891 O O . ALA A 1 111 ? 11.446 -1.348 -26.721 1.00 43.47 111 ALA A O 1
ATOM 892 N N . PRO A 1 112 ? 11.995 -0.585 -28.766 1.00 41.06 112 PRO A N 1
ATOM 893 C CA . PRO A 1 112 ? 12.258 -1.912 -29.312 1.00 41.06 112 PRO A CA 1
ATOM 894 C C . PRO A 1 112 ? 13.245 -2.692 -28.433 1.00 41.06 112 PRO A C 1
ATOM 896 O O . PRO A 1 112 ? 14.362 -2.242 -28.193 1.00 41.06 112 PRO A O 1
ATOM 899 N N . GLY A 1 113 ? 12.819 -3.857 -27.939 1.00 47.59 113 GLY A N 1
ATOM 900 C CA . GLY A 1 113 ? 13.635 -4.728 -27.086 1.00 47.59 113 GLY A CA 1
ATOM 901 C C . GLY A 1 113 ? 13.453 -4.548 -25.573 1.00 47.59 113 GLY A C 1
ATOM 902 O O . GLY A 1 113 ? 14.053 -5.308 -24.816 1.00 47.59 113 GLY A O 1
ATOM 903 N N . GLN A 1 114 ? 12.619 -3.610 -25.104 1.00 44.94 114 GLN A N 1
ATOM 904 C CA . GLN A 1 114 ? 12.265 -3.509 -23.681 1.00 44.94 114 GLN A CA 1
ATOM 905 C C . GLN A 1 114 ? 11.053 -4.390 -23.324 1.00 44.94 114 GLN A C 1
ATOM 907 O O . GLN A 1 114 ? 10.129 -4.536 -24.120 1.00 44.94 114 GLN A O 1
ATOM 912 N N . LYS A 1 115 ? 11.060 -4.970 -22.115 1.00 50.47 115 LYS A N 1
ATOM 913 C CA . LYS A 1 115 ? 9.936 -5.728 -21.530 1.00 50.47 115 LYS A CA 1
ATOM 914 C C . LYS A 1 115 ? 9.104 -4.822 -20.612 1.00 50.47 115 LYS A C 1
ATOM 916 O O . LYS A 1 115 ? 9.677 -3.968 -19.930 1.00 50.47 115 LYS A O 1
ATOM 921 N N . GLY A 1 116 ? 7.782 -5.007 -20.593 1.00 48.91 116 GLY A N 1
ATOM 922 C CA . GLY A 1 116 ? 6.843 -4.247 -19.762 1.00 48.91 116 GLY A CA 1
ATOM 923 C C . GLY A 1 116 ? 6.982 -4.521 -18.263 1.00 48.91 116 GLY A C 1
ATOM 924 O O . GLY A 1 116 ? 7.777 -5.360 -17.834 1.00 48.91 116 GLY A O 1
ATOM 925 N N . ALA A 1 117 ? 6.198 -3.812 -17.445 1.00 43.59 117 ALA A N 1
ATOM 926 C CA . ALA A 1 117 ? 6.216 -3.957 -15.984 1.00 43.59 117 ALA A CA 1
ATOM 927 C C . ALA A 1 117 ? 5.831 -5.375 -15.511 1.00 43.59 117 ALA A C 1
ATOM 929 O O . ALA A 1 117 ? 6.317 -5.816 -14.472 1.00 43.59 117 ALA A O 1
ATOM 930 N N . THR A 1 118 ? 5.037 -6.093 -16.309 1.00 46.47 118 THR A N 1
ATOM 931 C CA . THR A 1 118 ? 4.623 -7.493 -16.114 1.00 46.47 118 THR A CA 1
ATOM 932 C C . THR A 1 118 ? 5.589 -8.512 -16.734 1.00 46.47 118 THR A C 1
ATOM 934 O O . THR A 1 118 ? 5.406 -9.713 -16.573 1.00 46.47 118 THR A O 1
ATOM 937 N N . GLY A 1 119 ? 6.628 -8.064 -17.448 1.00 45.94 119 GLY A N 1
ATOM 938 C CA . GLY A 1 119 ? 7.503 -8.930 -18.245 1.00 45.94 119 GLY A CA 1
ATOM 939 C C . GLY A 1 119 ? 6.965 -9.257 -19.644 1.00 45.94 119 GLY A C 1
ATOM 940 O O . GLY A 1 119 ? 7.708 -9.821 -20.451 1.00 45.94 119 GLY A O 1
ATOM 941 N N . GLU A 1 120 ? 5.733 -8.852 -19.958 1.00 48.50 120 GLU A N 1
ATOM 942 C CA . GLU A 1 120 ? 5.102 -9.016 -21.270 1.00 48.50 120 GLU A CA 1
ATOM 943 C C . GLU A 1 120 ? 5.346 -7.797 -22.179 1.00 48.50 120 GLU A C 1
ATOM 945 O O . GLU A 1 120 ? 5.701 -6.706 -21.722 1.00 48.50 120 GLU A O 1
ATOM 950 N N . ILE A 1 121 ? 5.207 -7.990 -23.493 1.00 52.31 121 ILE A N 1
ATOM 951 C CA . ILE A 1 121 ? 5.263 -6.903 -24.478 1.00 52.31 121 ILE A CA 1
ATOM 952 C C . ILE A 1 121 ? 3.860 -6.295 -24.557 1.00 52.31 121 ILE A C 1
ATOM 954 O O . ILE A 1 121 ? 2.957 -6.920 -25.105 1.00 52.31 121 ILE A O 1
ATOM 958 N N . GLU A 1 122 ? 3.673 -5.085 -24.030 1.00 47.69 122 GLU A N 1
ATOM 959 C CA . GLU A 1 122 ? 2.405 -4.360 -24.177 1.00 47.69 122 GLU A CA 1
ATOM 960 C C . GLU A 1 122 ? 2.234 -3.884 -25.630 1.00 47.69 122 GLU A C 1
ATOM 962 O O . GLU A 1 122 ? 3.067 -3.149 -26.169 1.00 47.69 122 GLU A O 1
ATOM 967 N N . LEU A 1 123 ? 1.155 -4.332 -26.277 1.00 50.09 123 LEU A N 1
ATOM 968 C CA . LEU A 1 123 ? 0.742 -3.903 -27.615 1.00 50.09 123 LEU A CA 1
ATOM 969 C C . LEU A 1 123 ? -0.341 -2.822 -27.507 1.00 50.09 123 LEU A C 1
ATOM 971 O O . LEU A 1 123 ? -1.158 -2.837 -26.587 1.00 50.09 123 LEU A O 1
ATOM 975 N N . GLY A 1 124 ? -0.367 -1.888 -28.458 1.00 48.19 124 GLY A N 1
ATOM 976 C CA . GLY A 1 124 ? -1.440 -0.900 -28.552 1.00 48.19 124 GLY A CA 1
ATOM 977 C C . GLY A 1 124 ? -2.780 -1.500 -29.006 1.00 48.19 124 GLY A C 1
ATOM 978 O O . GLY A 1 124 ? -2.826 -2.650 -29.458 1.00 48.19 124 GLY A O 1
ATOM 979 N N . PRO A 1 125 ? -3.879 -0.719 -28.961 1.00 39.28 125 PRO A N 1
ATOM 980 C CA . PRO A 1 125 ? -5.130 -1.087 -29.623 1.00 39.28 125 PRO A CA 1
ATOM 981 C C . PRO A 1 125 ? -4.855 -1.348 -31.112 1.00 39.28 125 PRO A C 1
ATOM 983 O O . PRO A 1 125 ? -4.419 -0.442 -31.816 1.00 39.28 125 PRO A O 1
ATOM 986 N N . GLY A 1 126 ? -5.054 -2.588 -31.570 1.00 49.00 126 GLY A N 1
ATOM 987 C CA . GLY A 1 126 ? -4.735 -3.021 -32.941 1.00 49.00 126 GLY A CA 1
ATOM 988 C C . GLY A 1 126 ? -3.475 -3.886 -33.090 1.00 49.00 126 GLY A C 1
ATOM 989 O O . GLY A 1 126 ? -3.143 -4.271 -34.204 1.00 49.00 126 GLY A O 1
ATOM 990 N N . GLY A 1 127 ? -2.776 -4.226 -32.000 1.00 51.47 127 GLY A N 1
ATOM 991 C CA . GLY A 1 127 ? -1.609 -5.120 -32.053 1.00 51.47 127 GLY A CA 1
ATOM 992 C C . GLY A 1 127 ? -0.321 -4.455 -32.554 1.00 51.47 127 GLY A C 1
ATOM 993 O O . GLY A 1 127 ? 0.712 -5.113 -32.668 1.00 51.47 127 GLY A O 1
ATOM 994 N N . GLU A 1 128 ? -0.354 -3.150 -32.826 1.00 47.78 128 GLU A N 1
ATOM 995 C CA . GLU A 1 128 ? 0.817 -2.391 -33.252 1.00 47.78 128 GLU A CA 1
ATOM 996 C C . GLU A 1 128 ? 1.703 -2.006 -32.059 1.00 47.78 128 GLU A C 1
ATOM 998 O O . GLU A 1 128 ? 1.234 -1.646 -30.972 1.00 47.78 128 GLU A O 1
ATOM 1003 N N . ARG A 1 129 ? 3.024 -2.063 -32.271 1.00 49.97 129 ARG A N 1
ATOM 1004 C CA . ARG A 1 129 ? 4.008 -1.562 -31.307 1.00 49.97 129 ARG A CA 1
ATOM 1005 C C . ARG A 1 129 ? 3.940 -0.038 -31.292 1.00 49.97 129 ARG A C 1
ATOM 1007 O O . ARG A 1 129 ? 4.414 0.613 -32.220 1.00 49.97 129 ARG A O 1
ATOM 1014 N N . LEU A 1 130 ? 3.385 0.533 -30.228 1.00 46.94 130 LEU A N 1
ATOM 1015 C CA . LEU A 1 130 ? 3.396 1.977 -30.010 1.00 46.94 130 LEU A CA 1
ATOM 1016 C C . LEU A 1 130 ? 4.834 2.390 -29.661 1.00 46.94 130 LEU A C 1
ATOM 1018 O O . LEU A 1 130 ? 5.315 2.128 -28.564 1.00 46.94 130 LEU A O 1
ATOM 1022 N N . ASN A 1 131 ? 5.550 2.956 -30.634 1.00 50.12 131 ASN A N 1
ATOM 1023 C CA . ASN A 1 131 ? 6.995 3.175 -30.578 1.00 50.12 131 ASN A CA 1
ATOM 1024 C C . ASN A 1 131 ? 7.332 4.669 -30.693 1.00 50.12 131 ASN A C 1
ATOM 1026 O O . ASN A 1 131 ? 7.537 5.181 -31.792 1.00 50.12 131 ASN A O 1
ATOM 1030 N N . THR A 1 132 ? 7.376 5.383 -29.563 1.00 48.00 132 THR A N 1
ATOM 1031 C CA . THR A 1 132 ? 7.784 6.806 -29.542 1.00 48.00 132 THR A CA 1
ATOM 1032 C C . THR A 1 132 ? 8.733 7.180 -28.401 1.00 48.00 132 THR A C 1
ATOM 1034 O O . THR A 1 132 ? 9.146 8.334 -28.314 1.00 48.00 132 THR A O 1
ATOM 1037 N N . GLY A 1 133 ? 9.066 6.258 -27.487 1.00 47.31 133 GLY A N 1
ATOM 1038 C CA . GLY A 1 133 ? 9.828 6.585 -26.271 1.00 47.31 133 GLY A CA 1
ATOM 1039 C C . GLY A 1 133 ? 9.092 7.531 -25.307 1.00 47.31 133 GLY A C 1
ATOM 1040 O O . GLY A 1 133 ? 9.661 7.979 -24.311 1.00 47.31 133 GLY A O 1
ATOM 1041 N N . GLN A 1 134 ? 7.821 7.844 -25.576 1.00 51.72 134 GLN A N 1
ATOM 1042 C CA . GLN A 1 134 ? 7.000 8.692 -24.724 1.00 51.72 134 GLN A CA 1
ATOM 1043 C C . GLN A 1 134 ? 6.343 7.840 -23.635 1.00 51.72 134 GLN A C 1
ATOM 1045 O O . GLN A 1 134 ? 5.716 6.823 -23.905 1.00 51.72 134 GLN A O 1
ATOM 1050 N N . SER A 1 135 ? 6.461 8.256 -22.376 1.00 56.97 135 SER A N 1
ATOM 1051 C CA . SER A 1 135 ? 5.637 7.693 -21.301 1.00 56.97 135 SER A CA 1
ATOM 1052 C C . SER A 1 135 ? 4.368 8.527 -21.182 1.00 56.97 135 SER A C 1
ATOM 1054 O O . SER A 1 135 ? 4.460 9.719 -20.867 1.00 56.97 135 SER A O 1
ATOM 1056 N N . ARG A 1 136 ? 3.191 7.926 -21.399 1.00 60.41 136 ARG A N 1
ATOM 1057 C CA . ARG A 1 136 ? 1.936 8.577 -21.005 1.00 60.41 136 ARG A CA 1
ATOM 1058 C C . ARG A 1 136 ? 1.794 8.438 -19.499 1.00 60.41 136 ARG A C 1
ATOM 1060 O O . ARG A 1 136 ? 1.871 7.342 -18.946 1.00 60.41 136 ARG A O 1
ATOM 1067 N N . ARG A 1 137 ? 1.622 9.580 -18.844 1.00 69.00 137 ARG A N 1
ATOM 1068 C CA . ARG A 1 137 ? 1.398 9.676 -17.405 1.00 69.00 137 ARG A CA 1
ATOM 1069 C C . ARG A 1 137 ? -0.009 10.197 -17.206 1.00 69.00 137 ARG A C 1
ATOM 1071 O O . ARG A 1 137 ? -0.350 11.250 -17.737 1.00 69.00 137 ARG A O 1
ATOM 1078 N N . GLY A 1 138 ? -0.805 9.442 -16.470 1.00 68.94 138 GLY A N 1
ATOM 1079 C CA . GLY A 1 138 ? -2.144 9.838 -16.061 1.00 68.94 138 GLY A CA 1
ATOM 1080 C C . GLY A 1 138 ? -2.265 9.723 -14.553 1.00 68.94 138 GLY A C 1
ATOM 1081 O O . GLY A 1 138 ? -1.586 8.895 -13.944 1.00 68.94 138 GLY A O 1
ATOM 1082 N N . VAL A 1 139 ? -3.115 10.556 -13.960 1.00 81.00 139 VAL A N 1
ATOM 1083 C CA . VAL A 1 139 ? -3.631 10.273 -12.621 1.00 81.00 139 VAL A CA 1
ATOM 1084 C C . VAL A 1 139 ? -4.720 9.226 -12.795 1.00 81.00 139 VAL A C 1
ATOM 1086 O O . VAL A 1 139 ? -5.704 9.464 -13.494 1.00 81.00 139 VAL A O 1
ATOM 1089 N N . SER A 1 140 ? -4.512 8.070 -12.184 1.00 85.75 140 SER A N 1
ATOM 1090 C CA . SER A 1 140 ? -5.451 6.957 -12.184 1.00 85.75 140 SER A CA 1
ATOM 1091 C C . SER A 1 140 ? -6.046 6.791 -10.793 1.00 85.75 140 SER A C 1
ATOM 1093 O O . SER A 1 140 ? -5.380 7.054 -9.789 1.00 85.75 140 SER A O 1
ATOM 1095 N N . ARG A 1 141 ? -7.305 6.352 -10.752 1.00 90.62 141 ARG A N 1
ATOM 1096 C CA . ARG A 1 141 ? -8.029 5.998 -9.530 1.00 90.62 141 ARG A CA 1
ATOM 1097 C C . ARG A 1 141 ? -8.289 4.498 -9.537 1.00 90.62 141 ARG A C 1
ATOM 1099 O O . ARG A 1 141 ? -8.855 3.987 -10.500 1.00 90.62 141 ARG A O 1
ATOM 1106 N N . MET A 1 142 ? -7.941 3.826 -8.451 1.00 90.62 142 MET A N 1
ATOM 1107 C CA . MET A 1 142 ? -8.366 2.455 -8.162 1.00 90.62 142 MET A CA 1
ATOM 1108 C C . MET A 1 142 ? -9.157 2.459 -6.857 1.00 90.62 142 MET A C 1
ATOM 1110 O O . MET A 1 142 ? -8.920 3.311 -6.000 1.00 90.62 142 MET A O 1
ATOM 1114 N N . SER A 1 143 ? -10.107 1.543 -6.702 1.00 94.69 143 SER A N 1
ATOM 1115 C CA . SER A 1 143 ? -10.818 1.377 -5.436 1.00 94.69 143 SER A CA 1
ATOM 1116 C C . SER A 1 143 ? -11.068 -0.089 -5.122 1.00 94.69 143 SER A C 1
ATOM 1118 O O . SER A 1 143 ? -11.223 -0.900 -6.032 1.00 94.69 143 SER A O 1
ATOM 1120 N N . SER A 1 144 ? -11.087 -0.415 -3.834 1.00 94.94 144 SER A N 1
ATOM 1121 C CA . SER A 1 144 ? -11.309 -1.769 -3.327 1.00 94.94 144 SER A CA 1
ATOM 1122 C C . SER A 1 144 ? -12.042 -1.719 -1.992 1.00 94.94 144 SER A C 1
ATOM 1124 O O . SER A 1 144 ? -11.864 -0.785 -1.214 1.00 94.94 144 SER A O 1
ATOM 1126 N N . LYS A 1 145 ? -12.843 -2.744 -1.701 1.00 95.62 145 LYS A N 1
ATOM 1127 C CA . LYS A 1 145 ? -13.407 -2.966 -0.360 1.00 95.62 145 LYS A CA 1
ATOM 1128 C C . LYS A 1 145 ? -12.376 -3.522 0.619 1.00 95.62 145 LYS A C 1
ATOM 1130 O O . LYS A 1 145 ? -12.507 -3.325 1.821 1.00 95.62 145 LYS A O 1
ATOM 1135 N N . GLU A 1 146 ? -11.340 -4.166 0.096 1.00 94.75 146 GLU A N 1
ATOM 1136 C CA . GLU A 1 146 ? -10.317 -4.868 0.861 1.00 94.75 146 GLU A CA 1
ATOM 1137 C C . GLU A 1 146 ? -8.953 -4.199 0.672 1.00 94.75 146 GLU A C 1
ATOM 1139 O O . GLU A 1 146 ? -8.566 -3.850 -0.446 1.00 94.75 146 GLU A O 1
ATOM 1144 N N . LEU A 1 147 ? -8.224 -4.008 1.775 1.00 92.75 147 LEU A N 1
ATOM 1145 C CA . LEU A 1 147 ? -6.914 -3.351 1.764 1.00 92.75 147 LEU A CA 1
ATOM 1146 C C . LEU A 1 147 ? -5.754 -4.305 1.477 1.00 92.75 147 LEU A C 1
ATOM 1148 O O . LEU A 1 147 ? -4.737 -3.878 0.951 1.00 92.75 147 LEU A O 1
ATOM 1152 N N . TRP A 1 148 ? -5.861 -5.569 1.880 1.00 90.94 148 TRP A N 1
ATOM 1153 C CA . TRP A 1 148 ? -4.732 -6.502 1.940 1.00 90.94 148 TRP A CA 1
ATOM 1154 C C . TRP A 1 148 ? -4.825 -7.607 0.884 1.00 90.94 148 TRP A C 1
ATOM 1156 O O . TRP A 1 148 ? -4.618 -8.786 1.188 1.00 90.94 148 TRP A O 1
ATOM 1166 N N . THR A 1 149 ? -5.164 -7.221 -0.339 1.00 86.81 149 THR A N 1
ATOM 1167 C CA . THR A 1 149 ? -5.323 -8.113 -1.490 1.00 86.81 149 THR A CA 1
ATOM 1168 C C . THR A 1 149 ? -4.727 -7.471 -2.738 1.00 86.81 149 THR A C 1
ATOM 1170 O O . THR A 1 149 ? -4.626 -6.244 -2.809 1.00 86.81 149 THR A O 1
ATOM 1173 N N . GLU A 1 150 ? -4.329 -8.310 -3.696 1.00 72.62 150 GLU A N 1
ATOM 1174 C CA . GLU A 1 150 ? -3.998 -7.896 -5.068 1.00 72.62 150 GLU A CA 1
ATOM 1175 C C . GLU A 1 150 ? -5.249 -7.879 -5.951 1.00 72.62 150 GLU A C 1
ATOM 1177 O O . GLU A 1 150 ? -6.090 -8.793 -5.781 1.00 72.62 150 GLU A O 1
#

Foldseek 3Di:
DDDPDPDPDPPQFPDDDVPDDPQWHWAQWDWEDDPPVQQPQAPTKIWTAIGGPDLPRGAIWIWGHNPSRDTDPVLIAHPDLFDAPDHKDWYQDPVVLKIKIKTFGKDFLDAPPDADSNRHQDADDPRHRSHDRDIDTDTDMDMDNHDRHD